Protein AF-A0A8S0Z3P4-F1 (afdb_monomer_lite)

Radius of gyration: 40.68 Å; chains: 1; bounding box: 82×37×98 Å

Sequence (106 aa):
MGKHFGELAVIRGIVYYKLSPHEQKPYAGAITLGIPNLVPRTMATIWTYLPVFILGYATYVGVEEAYHLSKRKDPRDYMNEVDPNPDPCKEKREQREKEKREKEKK

pLDDT: mean 89.16, std 8.79, range [52.88, 98.44]

Organism: Arctia plantaginis (NCBI:txid874455)

Secondary structure (DSSP, 8-state):
-PPPTTSS----S-------GGGS-TTTTIIIIIHHHHHHHHHHHHHHHHHHHHHHHHHHHHHHHHHHHHTSPPGGGGTTPPPSS--HHHHHHHHHHHHHHHHS--

Structure (mmCIF, N/CA/C/O backbone):
data_AF-A0A8S0Z3P4-F1
#
_entry.id   AF-A0A8S0Z3P4-F1
#
loop_
_atom_site.group_PDB
_atom_site.id
_atom_site.type_symbol
_atom_site.label_atom_id
_atom_site.label_alt_id
_atom_site.label_comp_id
_atom_site.label_asym_id
_atom_site.label_entity_id
_atom_site.label_seq_id
_atom_site.pdbx_PDB_ins_code
_atom_site.Cartn_x
_atom_site.Cartn_y
_atom_site.Cartn_z
_atom_site.occupancy
_atom_site.B_iso_or_equiv
_atom_site.auth_seq_id
_atom_site.auth_comp_id
_atom_site.auth_asym_id
_atom_site.auth_atom_id
_atom_site.pdbx_PDB_model_num
ATOM 1 N N . MET A 1 1 ? -29.254 -26.955 4.969 1.00 52.88 1 MET A N 1
ATOM 2 C CA . MET A 1 1 ? -29.485 -27.213 6.406 1.00 52.88 1 MET A CA 1
ATOM 3 C C . MET A 1 1 ? -28.981 -26.005 7.183 1.00 52.88 1 MET A C 1
ATOM 5 O O . MET A 1 1 ? -27.792 -25.918 7.459 1.00 52.88 1 MET A O 1
ATOM 9 N N . GLY A 1 2 ? -29.839 -25.001 7.374 1.00 71.69 2 GLY A N 1
ATOM 10 C CA . GLY A 1 2 ? -29.462 -23.705 7.945 1.00 71.69 2 GLY A CA 1
ATOM 11 C C . GLY A 1 2 ? -29.891 -23.622 9.402 1.00 71.69 2 GLY A C 1
ATOM 12 O O . GLY A 1 2 ? -31.061 -23.832 9.694 1.00 71.69 2 GLY A O 1
ATOM 13 N N . LYS A 1 3 ? -28.952 -23.337 10.305 1.00 82.56 3 LYS A N 1
ATOM 14 C CA . LYS A 1 3 ? -29.282 -23.047 11.705 1.00 82.56 3 LYS A CA 1
ATOM 15 C C . LYS A 1 3 ? -29.977 -21.686 11.780 1.00 82.56 3 LYS A C 1
ATOM 17 O O . LYS A 1 3 ? -29.469 -20.716 11.215 1.00 82.56 3 LYS A O 1
ATOM 22 N N . HIS A 1 4 ? -31.109 -21.616 12.476 1.00 87.38 4 HIS A N 1
ATOM 23 C CA . HIS A 1 4 ? -31.847 -20.373 12.707 1.00 87.38 4 HIS A CA 1
ATOM 24 C C . HIS A 1 4 ? -31.405 -19.693 14.004 1.00 87.38 4 HIS A C 1
ATOM 26 O O . HIS A 1 4 ? -30.810 -20.321 14.881 1.00 87.38 4 HIS A O 1
ATOM 32 N N . PHE A 1 5 ? -31.702 -18.397 14.134 1.00 87.00 5 PHE A N 1
ATOM 33 C CA . PHE A 1 5 ? -31.523 -17.673 15.391 1.00 87.00 5 PHE A CA 1
ATOM 34 C C . PHE A 1 5 ? -32.251 -18.408 16.526 1.00 87.00 5 PHE A C 1
ATOM 36 O O . PHE A 1 5 ? -33.441 -18.678 16.423 1.00 87.00 5 PHE A O 1
ATOM 43 N N . GLY A 1 6 ? -31.510 -18.764 17.580 1.00 85.31 6 GLY A N 1
ATOM 44 C CA . GLY A 1 6 ? -31.978 -19.630 18.671 1.00 85.31 6 GLY A CA 1
ATOM 45 C C . GLY A 1 6 ? -31.302 -21.007 18.713 1.00 85.31 6 GLY A C 1
ATOM 46 O O . GLY A 1 6 ? -31.125 -21.550 19.797 1.00 85.31 6 GLY A O 1
ATOM 47 N N . GLU A 1 7 ? -30.819 -21.526 17.577 1.00 89.75 7 GLU A N 1
ATOM 48 C CA . GLU A 1 7 ? -30.202 -22.865 17.470 1.00 89.75 7 GLU A CA 1
ATOM 49 C C . GLU A 1 7 ? -28.683 -22.831 17.194 1.00 89.75 7 GLU A C 1
ATOM 51 O O . GLU A 1 7 ? -28.052 -23.866 16.959 1.00 89.75 7 GLU A O 1
ATOM 56 N N . LEU A 1 8 ? -28.059 -21.644 17.187 1.00 89.94 8 LEU A N 1
ATOM 57 C CA . LEU A 1 8 ? -26.647 -21.500 16.804 1.00 89.94 8 LEU A CA 1
ATOM 58 C C . LEU A 1 8 ? -25.696 -22.083 17.854 1.00 89.94 8 LEU A C 1
ATOM 60 O O . LEU A 1 8 ? -24.821 -22.882 17.514 1.00 89.94 8 LEU A O 1
ATOM 64 N N . ALA A 1 9 ? -25.844 -21.647 19.106 1.00 89.94 9 ALA A N 1
ATOM 65 C CA . ALA A 1 9 ? -24.939 -21.980 20.197 1.00 89.94 9 ALA A CA 1
ATOM 66 C C . ALA A 1 9 ? -25.603 -21.764 21.563 1.00 89.94 9 ALA A C 1
ATOM 68 O O . ALA A 1 9 ? -26.434 -20.871 21.729 1.00 89.94 9 ALA A O 1
ATOM 69 N N . VAL A 1 10 ? -25.174 -22.543 22.557 1.00 90.75 10 VAL A N 1
ATOM 70 C CA . VAL A 1 10 ? -25.541 -22.338 23.962 1.00 90.75 10 VAL A CA 1
ATOM 71 C C . VAL A 1 10 ? -24.452 -21.495 24.623 1.00 90.75 10 VAL A C 1
ATOM 73 O O . VAL A 1 10 ? -23.373 -21.995 24.927 1.00 90.75 10 VAL A O 1
ATOM 76 N N . ILE A 1 11 ? -24.732 -20.209 24.833 1.00 91.62 11 ILE A N 1
ATOM 77 C CA . ILE A 1 11 ? -23.825 -19.246 25.473 1.00 91.62 11 ILE A CA 1
ATOM 78 C C . ILE A 1 11 ? -24.431 -18.858 26.825 1.00 91.62 11 ILE A C 1
ATOM 80 O O . ILE A 1 11 ? -25.617 -18.544 26.903 1.00 91.62 11 ILE A O 1
ATOM 84 N N . ARG A 1 12 ? -23.639 -18.897 27.901 1.00 93.50 12 ARG A N 1
ATOM 85 C CA . ARG A 1 12 ? -24.082 -18.567 29.267 1.00 93.50 12 ARG A CA 1
ATOM 86 C C . ARG A 1 12 ? -23.138 -17.535 29.882 1.00 93.50 12 ARG A C 1
ATOM 88 O O . ARG A 1 12 ? -21.932 -17.631 29.689 1.00 93.50 12 ARG A O 1
ATOM 95 N N . GLY A 1 13 ? -23.684 -16.576 30.630 1.00 94.88 13 GLY A N 1
ATOM 96 C CA . GLY A 1 13 ? -22.896 -15.666 31.471 1.00 94.88 13 GLY A CA 1
ATOM 97 C C . GLY A 1 13 ? -22.164 -14.522 30.758 1.00 94.88 13 GLY A C 1
ATOM 98 O O . GLY A 1 13 ? -21.222 -13.986 31.330 1.00 94.88 13 GLY A O 1
ATOM 99 N N . ILE A 1 14 ? -22.566 -14.128 29.543 1.00 95.38 14 ILE A N 1
ATOM 100 C CA . ILE A 1 14 ? -21.985 -12.966 28.846 1.00 95.38 14 ILE A CA 1
ATOM 101 C C . ILE A 1 14 ? -22.994 -11.818 28.820 1.00 95.38 14 ILE A C 1
ATOM 103 O O . ILE A 1 14 ? -24.131 -11.999 28.389 1.00 95.38 14 ILE A O 1
ATOM 107 N N . VAL A 1 15 ? -22.560 -10.632 29.250 1.00 96.00 15 VAL A N 1
ATOM 108 C CA . VAL A 1 15 ? -23.350 -9.396 29.208 1.00 96.00 15 VAL A CA 1
ATOM 109 C C . VAL A 1 15 ? -22.700 -8.434 28.218 1.00 96.00 15 VAL A C 1
ATOM 111 O O . VAL A 1 15 ? -21.510 -8.144 28.321 1.00 96.00 15 VAL A O 1
ATOM 114 N N . TYR A 1 16 ? -23.478 -7.937 27.257 1.00 96.38 16 TYR A N 1
ATOM 115 C CA . TYR A 1 16 ? -23.021 -6.981 26.250 1.00 96.38 16 TYR A CA 1
ATOM 116 C C . TYR A 1 16 ? -23.681 -5.623 26.473 1.00 96.38 16 TYR A C 1
ATOM 118 O O . TYR A 1 16 ? -24.899 -5.543 26.622 1.00 96.38 16 TYR A O 1
ATOM 126 N N . TYR A 1 17 ? -22.890 -4.556 26.407 1.00 96.94 17 TYR A N 1
ATOM 127 C CA . TYR A 1 17 ? -23.375 -3.180 26.488 1.00 96.94 17 TYR A CA 1
ATOM 128 C C . TYR A 1 17 ? -23.292 -2.517 25.116 1.00 96.94 17 TYR A C 1
ATOM 130 O O . TYR A 1 17 ? -22.323 -2.717 24.381 1.00 96.94 17 TYR A O 1
ATOM 138 N N . LYS A 1 18 ? -24.312 -1.734 24.759 1.00 94.94 18 LYS A N 1
ATOM 139 C CA . LYS A 1 18 ? -24.377 -1.002 23.489 1.00 94.94 18 LYS A CA 1
ATOM 140 C C . LYS A 1 18 ? -25.016 0.365 23.716 1.00 94.94 18 LYS A C 1
ATOM 142 O O . LYS A 1 18 ? -25.976 0.469 24.472 1.00 94.94 18 LYS A O 1
ATOM 147 N N . LEU A 1 19 ? -24.505 1.389 23.035 1.00 95.88 19 LEU A N 1
ATOM 148 C CA . LEU A 1 19 ? -25.152 2.699 22.941 1.00 95.88 19 LEU A CA 1
ATOM 149 C C . LEU A 1 19 ? -26.069 2.762 21.715 1.00 95.88 19 LEU A C 1
ATOM 151 O O . LEU A 1 19 ? -25.794 2.118 20.701 1.00 95.88 19 LEU A O 1
ATOM 155 N N . SER A 1 20 ? -27.125 3.576 21.785 1.00 96.19 20 SER A N 1
ATOM 156 C CA . SER A 1 20 ? -27.962 3.897 20.621 1.00 96.19 20 SER A CA 1
ATOM 157 C C . SER A 1 20 ? -27.113 4.550 19.518 1.00 96.19 20 SER A C 1
ATOM 159 O O . SER A 1 20 ? -26.252 5.371 19.840 1.00 96.19 20 SER A O 1
ATOM 161 N N . PRO A 1 21 ? -27.337 4.242 18.226 1.00 95.31 21 PRO A N 1
ATOM 162 C CA . PRO A 1 21 ? -26.582 4.847 17.126 1.00 95.31 21 PRO A CA 1
ATOM 163 C C . PRO A 1 21 ? -26.637 6.380 17.093 1.00 95.31 21 PRO A C 1
ATOM 165 O O . PRO A 1 21 ? -25.668 7.010 16.691 1.00 95.31 21 PRO A O 1
ATOM 168 N N . HIS A 1 22 ? -27.738 6.974 17.558 1.00 95.62 22 HIS A N 1
ATOM 169 C CA . HIS A 1 22 ? -27.935 8.428 17.596 1.00 95.62 22 HIS A CA 1
ATOM 170 C C . HIS A 1 22 ? -27.026 9.136 18.614 1.00 95.62 22 HIS A C 1
ATOM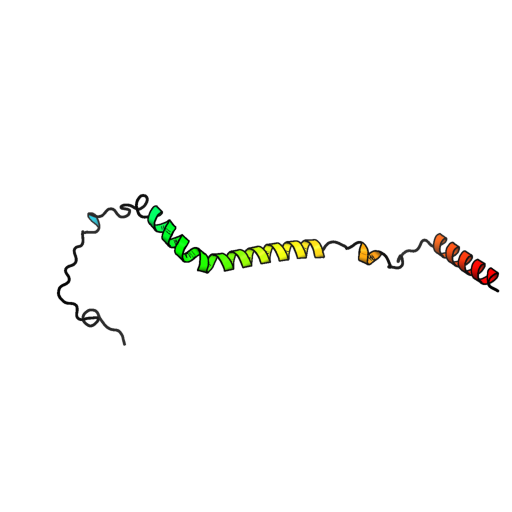 172 O O . HIS A 1 22 ? -26.752 10.321 18.471 1.00 95.62 22 HIS A O 1
ATOM 178 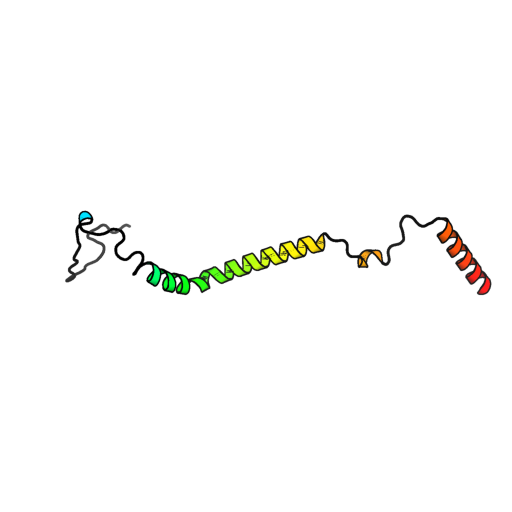N N . GLU A 1 23 ? -26.525 8.395 19.605 1.00 94.00 23 GLU A N 1
ATOM 179 C CA . GLU A 1 23 ? -25.616 8.893 20.645 1.00 94.00 23 GLU A CA 1
ATOM 180 C C . GLU A 1 23 ? -24.138 8.693 20.267 1.00 94.00 23 GLU A C 1
ATOM 182 O O . GLU A 1 23 ? -23.229 9.196 20.929 1.00 94.00 23 GLU A O 1
ATOM 187 N N . GLN A 1 24 ? -23.867 7.921 19.210 1.00 95.94 24 GLN A N 1
ATOM 188 C CA . GLN A 1 24 ? -22.513 7.598 18.779 1.00 95.94 24 GLN A CA 1
ATOM 189 C C . GLN A 1 24 ? -22.040 8.557 17.688 1.00 95.94 24 GLN A C 1
ATOM 191 O O . GLN A 1 24 ? -22.782 8.953 16.793 1.00 95.94 24 GLN A O 1
ATOM 196 N N . LYS A 1 25 ? -20.746 8.883 17.717 1.00 93.38 25 LYS A N 1
ATOM 197 C CA . LYS A 1 25 ? -20.097 9.596 16.613 1.00 93.38 25 LYS A CA 1
ATOM 198 C C . LYS A 1 25 ? -19.700 8.570 15.542 1.00 93.38 25 LYS A C 1
ATOM 200 O O . LYS A 1 25 ? -18.882 7.703 15.851 1.00 93.38 25 LYS A O 1
ATOM 205 N N . PRO A 1 26 ? -20.186 8.675 14.292 1.00 91.12 26 PRO A N 1
ATOM 206 C CA . PRO A 1 26 ? -19.951 7.654 13.265 1.00 91.12 26 PRO A CA 1
ATOM 207 C C . PRO A 1 26 ? -18.471 7.498 12.874 1.00 91.12 26 PRO A C 1
ATOM 209 O O . PRO A 1 26 ? -18.048 6.414 12.491 1.00 91.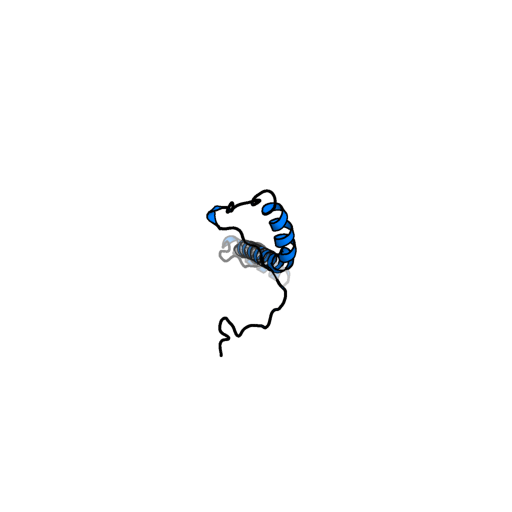12 26 PRO A O 1
ATOM 212 N N . TYR A 1 27 ? -17.668 8.557 13.024 1.00 89.88 27 TYR A N 1
ATOM 213 C CA . TYR A 1 27 ? -16.234 8.574 12.695 1.00 89.88 27 TYR A CA 1
ATOM 214 C C . TYR A 1 27 ? -15.343 8.835 13.917 1.00 89.88 27 TYR A C 1
ATOM 216 O O . TYR A 1 27 ? -14.284 9.461 13.809 1.00 89.88 27 TYR A O 1
ATOM 224 N N . ALA A 1 28 ? -15.773 8.396 15.103 1.00 91.62 28 ALA A N 1
ATOM 225 C CA . ALA A 1 28 ? -14.970 8.525 16.314 1.00 91.62 28 ALA A CA 1
ATOM 226 C C . ALA A 1 28 ? -13.569 7.918 16.109 1.00 91.62 28 ALA A C 1
ATOM 228 O O . ALA A 1 28 ? -13.431 6.740 15.796 1.00 91.62 28 ALA A O 1
ATOM 229 N N . GLY A 1 29 ? -12.523 8.732 16.272 1.00 90.38 29 GLY A N 1
ATOM 230 C CA . GLY A 1 29 ? -11.139 8.268 16.174 1.00 90.38 29 GLY A CA 1
ATOM 231 C C . GLY A 1 29 ? -10.682 7.849 14.772 1.00 90.38 29 GLY A C 1
ATOM 232 O O . GLY A 1 29 ? -9.658 7.184 14.657 1.00 90.38 29 GLY A O 1
ATOM 233 N N . ALA A 1 30 ? -11.382 8.231 13.697 1.00 90.06 30 ALA A N 1
ATOM 234 C CA . ALA A 1 30 ? -11.003 7.834 12.335 1.00 90.06 30 ALA A CA 1
ATOM 235 C C . ALA A 1 30 ? -9.561 8.240 11.966 1.00 90.06 30 ALA A C 1
ATOM 237 O O . ALA A 1 30 ? -8.822 7.455 11.378 1.00 90.06 30 ALA A O 1
ATOM 238 N N . ILE A 1 31 ? -9.133 9.439 12.365 1.00 89.19 31 ILE A N 1
ATOM 239 C CA . ILE A 1 31 ? -7.772 9.927 12.104 1.00 89.19 31 ILE A CA 1
ATOM 240 C C . ILE A 1 31 ? -6.799 9.420 13.174 1.00 89.19 31 ILE A C 1
ATOM 242 O O . ILE A 1 31 ? -5.751 8.880 12.842 1.00 89.19 31 ILE A O 1
ATOM 246 N N . THR A 1 32 ? -7.148 9.560 14.456 1.00 90.88 32 THR A N 1
ATOM 247 C CA . THR A 1 32 ? -6.237 9.277 15.579 1.00 90.88 32 THR A CA 1
ATOM 248 C C . THR A 1 32 ? -6.016 7.791 15.840 1.00 90.88 32 THR A C 1
ATOM 250 O O . THR A 1 32 ? -4.945 7.414 16.295 1.00 90.88 32 THR A O 1
ATOM 253 N N . LEU A 1 33 ? -7.008 6.945 15.569 1.00 92.00 33 LEU A N 1
ATOM 254 C CA . LEU A 1 33 ? -6.939 5.494 15.762 1.00 92.00 33 LEU A CA 1
ATOM 255 C C . LEU A 1 33 ? -7.016 4.748 14.429 1.00 92.00 33 LEU A C 1
ATOM 257 O O . LEU A 1 33 ? -6.341 3.737 14.255 1.00 92.00 33 LEU A O 1
ATOM 261 N N . GLY A 1 34 ? -7.807 5.241 13.474 1.00 91.56 34 GLY A N 1
ATOM 262 C CA . GLY A 1 34 ? -7.983 4.579 12.182 1.00 91.56 34 GLY A CA 1
ATOM 263 C C . GLY A 1 34 ? -6.706 4.567 11.344 1.00 91.56 34 GLY A C 1
ATOM 264 O O . GLY A 1 34 ? -6.269 3.489 10.943 1.00 91.56 34 GLY A O 1
ATOM 265 N N . ILE A 1 35 ? -6.064 5.723 11.128 1.00 92.31 35 ILE A N 1
ATOM 266 C CA . ILE A 1 35 ? -4.835 5.804 10.316 1.00 92.31 35 ILE A CA 1
ATOM 267 C C . ILE A 1 35 ? -3.681 5.014 10.957 1.00 92.31 35 ILE A C 1
ATOM 269 O O . ILE A 1 35 ? -3.093 4.183 10.259 1.00 92.31 35 ILE A O 1
ATOM 273 N N . PRO A 1 36 ? -3.380 5.158 12.266 1.00 94.25 36 PRO A N 1
ATOM 274 C CA . PRO A 1 36 ? -2.322 4.366 12.890 1.00 94.25 36 PRO A CA 1
ATOM 275 C C . PRO A 1 36 ? -2.584 2.862 12.879 1.00 94.25 36 PRO A C 1
ATOM 277 O O . PRO A 1 36 ? -1.630 2.097 12.885 1.00 94.25 36 PRO A O 1
ATOM 280 N N . ASN A 1 37 ? -3.844 2.419 12.830 1.00 93.56 37 ASN A N 1
ATOM 281 C CA . ASN A 1 37 ? -4.182 0.999 12.722 1.00 93.56 37 ASN A CA 1
ATOM 282 C C . ASN A 1 37 ? -4.182 0.489 11.268 1.00 93.56 37 ASN A C 1
ATOM 284 O O . ASN A 1 37 ? -4.002 -0.703 11.026 1.00 93.56 37 ASN A O 1
ATOM 288 N N . LEU A 1 38 ? -4.362 1.369 10.280 1.00 94.81 38 LEU A N 1
ATOM 289 C CA . LEU A 1 38 ? -4.286 1.006 8.864 1.00 94.81 38 LEU A CA 1
ATOM 290 C C . LEU A 1 38 ? -2.864 0.584 8.474 1.00 94.81 38 LEU A C 1
ATOM 292 O O . LEU A 1 38 ? -2.697 -0.417 7.787 1.00 94.81 38 LEU A O 1
ATOM 296 N N . VAL A 1 39 ? -1.849 1.309 8.947 1.00 93.62 39 VAL A N 1
ATOM 297 C CA . VAL A 1 39 ? -0.435 1.060 8.621 1.00 93.62 39 VAL A CA 1
ATOM 298 C C . VAL A 1 39 ? 0.037 -0.357 8.994 1.00 93.62 39 VAL A C 1
ATOM 300 O O . VAL A 1 39 ? 0.506 -1.065 8.108 1.00 93.62 39 VAL A O 1
ATOM 303 N N . PRO A 1 40 ? -0.089 -0.848 10.242 1.00 95.25 40 PRO A N 1
ATOM 304 C CA . PRO A 1 40 ? 0.346 -2.203 10.576 1.00 95.25 40 PRO A CA 1
ATOM 305 C C . PRO A 1 40 ? -0.472 -3.267 9.835 1.00 95.25 40 PRO A C 1
ATOM 307 O O . PRO A 1 40 ? 0.067 -4.314 9.482 1.00 95.25 40 PRO A O 1
ATOM 310 N N . ARG A 1 41 ? -1.754 -2.998 9.541 1.00 93.75 41 ARG A N 1
ATOM 311 C CA . ARG A 1 41 ? -2.609 -3.914 8.772 1.00 93.75 41 ARG A CA 1
ATOM 312 C C . ARG A 1 41 ? -2.151 -4.052 7.328 1.00 93.75 41 ARG A C 1
ATOM 314 O O . ARG A 1 41 ? -2.067 -5.174 6.838 1.00 93.75 41 ARG A O 1
ATOM 321 N N . THR A 1 42 ? -1.837 -2.946 6.657 1.00 94.88 42 THR A N 1
ATOM 322 C CA . THR A 1 42 ? -1.319 -3.003 5.287 1.00 94.88 42 THR A CA 1
ATOM 323 C C . THR A 1 42 ? 0.048 -3.670 5.279 1.00 94.88 42 THR A C 1
ATOM 325 O O . THR A 1 42 ? 0.226 -4.645 4.553 1.00 94.88 42 THR A O 1
ATOM 328 N N . MET A 1 43 ? 0.958 -3.262 6.168 1.00 93.44 43 MET A N 1
ATOM 329 C CA . MET A 1 43 ? 2.306 -3.834 6.281 1.00 93.44 43 MET A CA 1
ATOM 330 C C . MET A 1 43 ? 2.303 -5.351 6.511 1.00 93.44 43 MET A C 1
ATOM 332 O O . MET A 1 43 ? 3.096 -6.057 5.893 1.00 93.44 43 MET A O 1
ATOM 336 N N . ALA A 1 44 ? 1.371 -5.873 7.315 1.00 94.75 44 ALA A N 1
ATOM 337 C CA . ALA A 1 44 ? 1.221 -7.313 7.528 1.00 94.75 44 ALA A CA 1
ATOM 338 C C . ALA A 1 44 ? 0.839 -8.090 6.252 1.00 94.75 44 ALA A C 1
ATOM 340 O O . ALA A 1 44 ? 1.145 -9.273 6.137 1.00 94.75 44 ALA A O 1
ATOM 341 N N . THR A 1 45 ? 0.182 -7.436 5.291 1.00 95.06 45 THR A N 1
ATOM 342 C CA . THR A 1 45 ? -0.308 -8.060 4.047 1.00 95.06 45 THR A CA 1
ATOM 343 C C . THR A 1 45 ? 0.545 -7.762 2.815 1.00 95.06 45 THR A C 1
ATOM 345 O O . THR A 1 45 ? 0.404 -8.452 1.807 1.00 95.06 45 THR A O 1
ATOM 348 N N . ILE A 1 46 ? 1.451 -6.776 2.881 1.00 96.19 46 ILE A N 1
ATOM 349 C CA . ILE A 1 46 ? 2.267 -6.321 1.741 1.00 96.19 46 ILE A CA 1
ATOM 350 C C . ILE A 1 46 ? 2.992 -7.481 1.057 1.00 96.19 46 ILE A C 1
ATOM 352 O O . ILE A 1 46 ? 2.962 -7.588 -0.166 1.00 96.19 46 ILE A O 1
ATOM 356 N N . TRP A 1 47 ? 3.582 -8.393 1.826 1.00 94.81 47 TRP A N 1
ATOM 357 C CA . TRP A 1 47 ? 4.337 -9.524 1.282 1.00 94.81 47 TRP A CA 1
ATOM 358 C C . TRP A 1 47 ? 3.499 -10.522 0.483 1.00 94.81 47 TRP A C 1
ATOM 360 O O . TRP A 1 47 ? 4.051 -11.272 -0.315 1.00 94.81 47 TRP A O 1
ATOM 370 N N . THR A 1 48 ? 2.181 -10.534 0.664 1.00 95.19 48 THR A N 1
ATOM 371 C CA . THR A 1 48 ? 1.297 -11.451 -0.055 1.00 95.19 48 THR A CA 1
ATOM 372 C C . THR A 1 48 ? 1.039 -10.985 -1.485 1.00 95.19 48 THR A C 1
ATOM 374 O O . THR A 1 48 ? 1.027 -11.804 -2.397 1.00 95.19 48 THR A O 1
ATOM 377 N N . TYR A 1 49 ? 0.837 -9.683 -1.703 1.00 94.56 49 TYR A N 1
ATOM 378 C CA . TYR A 1 49 ? 0.442 -9.159 -3.016 1.00 94.56 49 TYR A CA 1
ATOM 379 C C . TYR A 1 49 ? 1.563 -8.409 -3.739 1.00 94.56 49 TYR A C 1
ATOM 381 O O . TYR A 1 49 ? 1.647 -8.469 -4.965 1.00 94.56 49 TYR A O 1
ATOM 389 N N . LEU A 1 50 ? 2.445 -7.722 -3.008 1.00 97.44 50 LEU A N 1
ATOM 390 C CA . LEU A 1 50 ? 3.474 -6.868 -3.599 1.00 97.44 50 LEU A CA 1
ATOM 391 C C . LEU A 1 50 ? 4.419 -7.619 -4.559 1.00 97.44 50 LEU A C 1
ATOM 393 O O . LEU A 1 50 ? 4.688 -7.071 -5.628 1.00 97.44 50 LEU A O 1
ATOM 397 N N . PRO A 1 51 ? 4.876 -8.860 -4.277 1.00 96.56 51 PRO A N 1
ATOM 398 C CA . PRO A 1 51 ? 5.759 -9.579 -5.197 1.00 96.56 51 PRO A CA 1
ATOM 399 C C . PRO A 1 51 ? 5.136 -9.815 -6.576 1.00 96.56 51 PRO A C 1
ATOM 401 O O . PRO A 1 51 ? 5.822 -9.698 -7.587 1.00 96.56 51 PRO A O 1
ATOM 404 N N . VAL A 1 52 ? 3.829 -10.093 -6.630 1.00 96.81 52 VAL A N 1
ATOM 405 C CA . VAL A 1 52 ? 3.108 -10.328 -7.891 1.00 96.81 52 VAL A CA 1
ATOM 406 C C . VAL A 1 52 ? 3.040 -9.044 -8.717 1.00 96.81 52 VAL A C 1
ATOM 408 O O . VAL A 1 52 ? 3.282 -9.073 -9.922 1.00 96.81 52 VAL A O 1
ATOM 411 N N . PHE A 1 53 ? 2.781 -7.903 -8.073 1.00 97.62 53 PHE A N 1
ATOM 412 C CA . PHE A 1 53 ? 2.775 -6.607 -8.753 1.00 97.62 53 PHE A CA 1
ATOM 413 C C . PHE A 1 53 ? 4.160 -6.208 -9.265 1.00 97.62 53 PHE A C 1
ATOM 415 O O . PHE A 1 53 ? 4.277 -5.770 -10.408 1.00 97.62 53 PHE A O 1
ATOM 422 N N . ILE A 1 54 ? 5.207 -6.392 -8.453 1.00 98.12 54 ILE A N 1
ATOM 423 C CA . ILE A 1 54 ? 6.588 -6.104 -8.862 1.00 98.12 54 ILE A CA 1
ATOM 424 C C . ILE A 1 54 ? 6.974 -6.971 -10.063 1.00 98.12 54 ILE A C 1
ATOM 426 O O . ILE A 1 54 ? 7.514 -6.456 -11.039 1.00 98.12 54 ILE A O 1
ATOM 430 N N . LEU A 1 55 ? 6.659 -8.268 -10.021 1.00 98.38 55 LEU A N 1
ATOM 431 C CA . LEU A 1 55 ? 6.961 -9.196 -11.108 1.00 98.38 55 LEU A CA 1
ATOM 432 C C . LEU A 1 55 ? 6.241 -8.810 -12.406 1.00 98.38 55 LEU A C 1
ATOM 434 O O . LEU A 1 55 ? 6.854 -8.797 -13.475 1.00 98.38 55 LEU A O 1
ATOM 438 N N . GLY A 1 56 ? 4.952 -8.476 -12.312 1.00 98.25 56 GLY A N 1
ATOM 439 C CA . GLY A 1 56 ? 4.164 -8.031 -13.458 1.00 98.25 56 GLY A CA 1
ATOM 440 C C . GLY A 1 56 ? 4.724 -6.750 -14.073 1.00 98.25 56 GLY A C 1
ATOM 441 O O . GLY A 1 56 ? 4.911 -6.683 -15.286 1.00 98.25 56 GLY A O 1
ATOM 442 N N . TYR A 1 57 ? 5.071 -5.768 -13.239 1.00 98.38 57 TYR A N 1
ATOM 443 C CA . TYR A 1 57 ? 5.656 -4.510 -13.701 1.00 98.38 57 TYR A CA 1
ATOM 444 C C . TYR A 1 57 ? 7.032 -4.708 -14.350 1.00 98.38 57 TYR A C 1
ATOM 446 O O . TYR A 1 57 ? 7.274 -4.203 -15.444 1.00 98.38 57 TYR A O 1
ATOM 454 N N . ALA A 1 58 ? 7.916 -5.491 -13.725 1.00 98.31 58 ALA A N 1
ATOM 455 C CA . ALA A 1 58 ? 9.240 -5.783 -14.271 1.00 98.31 58 ALA A CA 1
ATOM 456 C C . ALA A 1 58 ? 9.156 -6.501 -15.627 1.00 98.31 58 ALA A C 1
ATOM 458 O O . ALA A 1 58 ? 9.909 -6.188 -16.548 1.00 98.31 58 ALA A O 1
ATOM 459 N N . THR A 1 59 ? 8.207 -7.431 -15.765 1.00 98.44 59 THR A N 1
ATOM 460 C CA . THR A 1 59 ? 7.972 -8.155 -17.020 1.00 98.44 59 THR A CA 1
ATOM 461 C C . THR A 1 59 ? 7.452 -7.218 -18.105 1.00 98.44 59 THR A C 1
ATOM 463 O O . THR A 1 59 ? 7.937 -7.26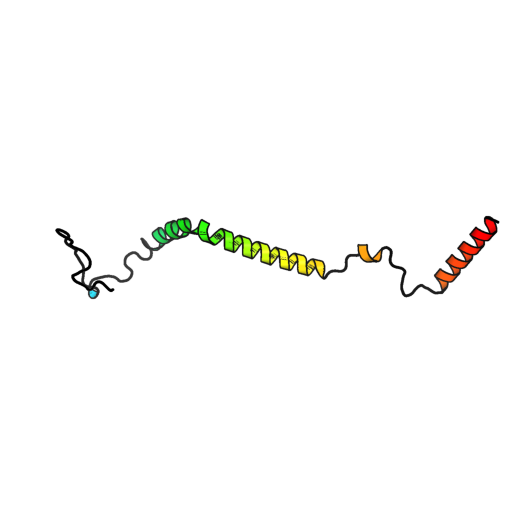6 -19.230 1.00 98.44 59 THR A O 1
ATOM 466 N N . TYR A 1 60 ? 6.500 -6.343 -17.775 1.00 98.25 60 TYR A N 1
ATOM 467 C CA . TYR A 1 60 ? 5.959 -5.361 -18.713 1.00 98.25 60 TYR A CA 1
ATOM 468 C C . TYR A 1 60 ? 7.055 -4.452 -19.286 1.00 98.25 60 TYR A C 1
ATOM 470 O O . TYR A 1 60 ? 7.216 -4.385 -20.504 1.00 98.25 60 TYR A O 1
ATOM 478 N N . VAL A 1 61 ? 7.860 -3.836 -18.413 1.00 98.19 61 VAL A N 1
ATOM 479 C CA . VAL A 1 61 ? 8.954 -2.946 -18.830 1.00 98.19 61 VAL A CA 1
ATOM 480 C C . VAL A 1 61 ? 9.986 -3.703 -19.668 1.00 98.19 61 VAL A C 1
ATOM 482 O O . VAL A 1 61 ? 10.342 -3.256 -20.755 1.00 98.19 61 VAL A O 1
ATOM 485 N N . GLY A 1 62 ? 10.412 -4.888 -19.216 1.00 98.06 62 GLY A N 1
ATOM 486 C CA . GLY A 1 62 ? 11.398 -5.688 -19.945 1.00 98.06 62 GLY A CA 1
ATOM 487 C C . GLY A 1 62 ? 10.928 -6.103 -21.344 1.00 98.06 62 GLY A C 1
ATOM 488 O O . GLY A 1 62 ? 11.712 -6.077 -22.293 1.00 98.06 62 GLY A O 1
ATOM 489 N N . VAL A 1 63 ? 9.647 -6.450 -21.498 1.00 98.25 63 VAL A N 1
ATOM 490 C CA . VAL A 1 63 ? 9.072 -6.826 -22.798 1.00 98.25 63 VAL A CA 1
ATOM 491 C C . VAL A 1 63 ? 8.949 -5.619 -23.725 1.00 98.25 63 VAL A C 1
ATOM 493 O O . VAL A 1 63 ? 9.289 -5.738 -24.902 1.00 98.25 63 VAL A O 1
ATOM 496 N N . GLU A 1 64 ? 8.501 -4.463 -23.232 1.00 98.12 64 GLU A N 1
ATOM 497 C CA . GLU A 1 64 ? 8.420 -3.256 -24.061 1.00 98.12 64 GLU A CA 1
ATOM 498 C C . GLU A 1 64 ? 9.800 -2.801 -24.543 1.00 98.12 64 GLU A C 1
ATOM 500 O O . GLU A 1 64 ? 9.979 -2.536 -25.734 1.00 98.12 64 GLU A O 1
ATOM 505 N N . GLU A 1 65 ? 10.799 -2.773 -23.660 1.00 97.69 65 GLU A N 1
ATOM 506 C CA . GLU A 1 65 ? 12.171 -2.412 -24.025 1.00 97.69 65 GLU A CA 1
ATOM 507 C C . GLU A 1 65 ? 12.746 -3.377 -25.069 1.00 97.69 65 GLU A C 1
ATOM 509 O O . GLU A 1 65 ? 13.257 -2.940 -26.106 1.00 97.69 65 GLU A O 1
ATOM 514 N N . ALA A 1 66 ? 12.599 -4.688 -24.853 1.00 97.06 66 ALA A N 1
ATOM 515 C CA . ALA A 1 66 ? 13.038 -5.702 -25.806 1.00 97.06 66 ALA A CA 1
ATOM 516 C C . ALA A 1 66 ? 12.319 -5.567 -27.157 1.00 97.06 66 ALA A C 1
ATOM 518 O O . ALA A 1 66 ? 12.951 -5.650 -28.212 1.00 97.06 66 ALA A O 1
ATOM 519 N N . TYR A 1 67 ? 11.014 -5.289 -27.145 1.00 97.19 67 TYR A N 1
ATOM 520 C CA . TYR A 1 67 ? 10.232 -5.060 -28.355 1.00 97.19 67 TYR A CA 1
ATOM 521 C C . TYR A 1 67 ? 10.725 -3.831 -29.126 1.00 97.19 67 TYR A C 1
ATOM 523 O O . TYR A 1 67 ? 10.943 -3.902 -30.339 1.00 97.19 67 TYR A O 1
ATOM 531 N N . HIS A 1 68 ? 10.977 -2.718 -28.437 1.00 96.75 68 HIS A N 1
ATOM 532 C CA . HIS A 1 68 ? 11.514 -1.508 -29.053 1.00 96.75 68 HIS A CA 1
ATOM 533 C C . HIS A 1 68 ? 12.916 -1.707 -29.634 1.00 96.75 68 HIS A C 1
ATOM 535 O O . HIS A 1 68 ? 13.208 -1.154 -30.697 1.00 96.75 68 HIS A O 1
ATOM 541 N N . LEU A 1 69 ? 13.768 -2.497 -28.976 1.00 94.81 69 LEU A N 1
ATOM 542 C CA . LEU A 1 69 ? 15.094 -2.849 -29.483 1.00 94.81 69 LEU A CA 1
ATOM 543 C C . LEU A 1 69 ? 15.006 -3.774 -30.700 1.00 94.81 69 LEU A C 1
ATOM 545 O O . LEU A 1 69 ? 15.674 -3.512 -31.694 1.00 94.81 69 LEU A O 1
ATOM 549 N N . SER A 1 70 ? 14.130 -4.782 -30.667 1.00 93.12 70 SER A N 1
ATOM 550 C CA . SER A 1 70 ? 13.964 -5.755 -31.758 1.00 93.12 70 SER A CA 1
ATOM 551 C C . SER A 1 70 ? 13.484 -5.137 -33.076 1.00 93.12 70 SER A C 1
ATOM 553 O O . SER A 1 70 ? 13.760 -5.661 -34.149 1.00 93.12 70 SER A O 1
ATOM 555 N N . LYS A 1 71 ? 12.781 -3.999 -33.016 1.00 94.19 71 LYS A N 1
ATOM 556 C CA . LYS A 1 71 ? 12.354 -3.254 -34.210 1.00 94.19 71 LYS A CA 1
ATOM 557 C C . LYS A 1 71 ? 13.479 -2.471 -34.880 1.00 94.19 71 LYS A C 1
ATOM 559 O O . LYS A 1 71 ? 13.299 -1.996 -36.002 1.00 94.19 71 LYS A O 1
ATOM 564 N N . ARG A 1 72 ? 14.600 -2.255 -34.188 1.00 92.12 72 ARG A N 1
ATOM 565 C CA . ARG A 1 72 ? 15.750 -1.549 -34.754 1.00 92.12 72 ARG A CA 1
ATOM 566 C C . ARG A 1 72 ? 16.537 -2.519 -35.628 1.00 92.12 72 ARG A C 1
ATOM 568 O O . ARG A 1 72 ? 16.651 -3.695 -35.316 1.00 92.12 72 ARG A O 1
ATOM 575 N N . LYS A 1 73 ? 17.080 -2.002 -36.726 1.00 89.69 73 LYS A N 1
ATOM 576 C CA . LYS A 1 73 ? 17.968 -2.763 -37.607 1.00 89.69 73 LYS A CA 1
ATOM 577 C C . LYS A 1 73 ? 19.307 -2.977 -36.898 1.00 89.69 73 LYS A C 1
ATOM 579 O O . LYS A 1 73 ? 19.861 -2.000 -36.388 1.00 89.69 73 LYS A O 1
ATOM 584 N N . ASP A 1 74 ? 19.828 -4.201 -36.886 1.00 89.81 74 ASP A N 1
ATOM 585 C CA . ASP A 1 74 ? 21.187 -4.468 -36.407 1.00 89.81 74 ASP A CA 1
ATOM 586 C C . ASP A 1 74 ? 22.177 -4.257 -37.570 1.00 89.81 74 ASP A C 1
ATOM 588 O O . ASP A 1 74 ? 22.015 -4.868 -38.626 1.00 89.81 74 ASP A O 1
ATOM 592 N N . PRO A 1 75 ? 23.198 -3.389 -37.438 1.00 86.94 75 PRO A N 1
ATOM 593 C CA . PRO A 1 75 ? 24.215 -3.214 -38.475 1.00 86.94 75 PRO A CA 1
ATOM 594 C C . PRO A 1 75 ? 24.999 -4.495 -38.803 1.00 86.94 75 PRO A C 1
ATOM 596 O O . PRO A 1 75 ? 25.575 -4.585 -39.886 1.00 86.94 75 PRO A O 1
ATOM 599 N N . ARG A 1 76 ? 25.049 -5.473 -37.890 1.00 87.38 76 ARG A N 1
ATOM 600 C CA . ARG A 1 76 ? 25.805 -6.723 -38.070 1.00 87.38 76 ARG A CA 1
ATOM 601 C C . ARG A 1 76 ? 25.228 -7.619 -39.159 1.00 87.38 76 ARG A C 1
ATOM 603 O O . ARG A 1 76 ? 25.995 -8.308 -39.828 1.00 87.38 76 ARG A O 1
ATOM 610 N N . ASP A 1 77 ? 23.917 -7.560 -39.368 1.00 84.62 77 ASP A N 1
ATOM 611 C CA . ASP A 1 77 ? 23.231 -8.395 -40.355 1.00 84.62 77 ASP A CA 1
ATOM 612 C C . ASP A 1 77 ? 23.631 -8.028 -41.795 1.00 84.62 77 ASP A C 1
ATOM 614 O O . ASP A 1 77 ? 23.609 -8.877 -42.677 1.00 84.62 77 ASP A O 1
ATOM 618 N N . TYR A 1 78 ? 24.098 -6.795 -42.029 1.00 83.69 78 TYR A N 1
ATOM 619 C CA . TYR A 1 78 ? 24.422 -6.283 -43.366 1.00 83.69 78 TYR A CA 1
ATOM 620 C C . TYR A 1 78 ? 25.910 -6.379 -43.743 1.00 83.69 78 TYR A C 1
ATOM 622 O O . TYR A 1 78 ? 26.294 -5.939 -44.822 1.00 83.69 78 TYR A O 1
ATOM 630 N N . MET A 1 79 ? 26.780 -6.918 -42.879 1.00 80.25 79 MET A N 1
ATOM 631 C CA . MET A 1 79 ? 28.237 -6.884 -43.113 1.00 80.25 79 MET A CA 1
ATOM 632 C C . MET A 1 79 ? 28.716 -7.829 -44.226 1.00 80.25 79 MET A C 1
ATOM 634 O O . MET A 1 79 ? 29.755 -7.571 -44.827 1.00 80.25 79 MET A O 1
ATOM 638 N N . ASN A 1 80 ? 27.983 -8.916 -44.488 1.00 80.94 80 ASN A N 1
ATOM 639 C CA . ASN A 1 80 ? 28.353 -9.951 -45.463 1.00 80.94 80 ASN A CA 1
ATOM 640 C C . ASN A 1 80 ? 27.337 -10.086 -46.608 1.00 80.94 80 ASN A C 1
ATOM 642 O O . ASN A 1 80 ? 27.409 -11.047 -47.376 1.00 80.94 80 ASN A O 1
ATOM 646 N N . GLU A 1 81 ? 26.366 -9.176 -46.705 1.00 76.06 81 GLU A N 1
ATOM 647 C CA . GLU A 1 81 ? 25.405 -9.209 -47.803 1.00 76.06 81 GLU A CA 1
ATOM 648 C C . GLU A 1 81 ? 26.047 -8.677 -49.089 1.00 76.06 81 GLU A C 1
ATOM 650 O O . GLU A 1 81 ? 26.830 -7.727 -49.079 1.00 76.06 81 GLU A O 1
ATOM 655 N N . VAL A 1 82 ? 25.738 -9.327 -50.212 1.00 72.38 82 VAL A N 1
ATOM 656 C CA . VAL A 1 82 ? 26.131 -8.842 -51.537 1.00 72.38 82 VAL A CA 1
ATOM 657 C C . VAL A 1 82 ? 25.262 -7.633 -51.851 1.00 72.38 82 VAL A C 1
ATOM 659 O O . VAL A 1 82 ? 24.037 -7.751 -51.823 1.00 72.38 82 VAL A O 1
ATOM 662 N N . ASP A 1 83 ? 25.887 -6.495 -52.166 1.00 72.94 83 ASP A N 1
ATOM 663 C CA . ASP A 1 83 ? 25.169 -5.283 -52.561 1.00 72.94 83 ASP A CA 1
ATOM 664 C C . ASP A 1 83 ? 24.171 -5.615 -53.688 1.00 72.94 83 ASP A C 1
ATOM 666 O O . ASP A 1 83 ? 24.593 -6.001 -54.782 1.00 72.94 83 ASP A O 1
ATOM 670 N N . PRO A 1 84 ? 22.850 -5.461 -53.473 1.00 72.44 84 PRO A N 1
ATOM 671 C CA . PRO A 1 84 ? 21.843 -5.825 -54.472 1.00 72.44 84 PRO A CA 1
ATOM 672 C C . PRO A 1 84 ? 21.822 -4.865 -55.671 1.00 72.44 84 PRO A C 1
ATOM 674 O O . PRO A 1 84 ? 21.169 -5.139 -56.675 1.00 72.44 84 PRO A O 1
ATOM 677 N N . ASN A 1 85 ? 22.534 -3.739 -55.575 1.00 74.94 85 ASN A N 1
ATOM 678 C CA . ASN A 1 85 ? 22.751 -2.800 -56.667 1.00 74.94 85 ASN A CA 1
ATOM 679 C C . ASN A 1 85 ? 24.249 -2.477 -56.782 1.00 74.94 85 ASN A C 1
ATOM 681 O O . ASN A 1 85 ? 24.685 -1.415 -56.328 1.00 74.94 85 ASN A O 1
ATOM 685 N N . PRO A 1 86 ? 25.057 -3.397 -57.333 1.00 70.69 86 PRO A N 1
ATOM 686 C CA . PRO A 1 86 ? 26.482 -3.168 -57.475 1.00 70.69 86 PRO A CA 1
ATOM 687 C C . PRO A 1 86 ? 26.734 -2.103 -58.546 1.00 70.69 86 PRO A C 1
ATOM 689 O O . PRO A 1 86 ? 26.126 -2.109 -59.617 1.00 70.69 86 PRO A O 1
ATOM 692 N N . ASP A 1 87 ? 27.677 -1.195 -58.288 1.00 79.06 87 ASP A N 1
ATOM 693 C CA . ASP A 1 87 ? 28.124 -0.243 -59.303 1.00 79.06 87 ASP A CA 1
ATOM 694 C C . ASP A 1 87 ? 28.686 -1.028 -60.512 1.00 79.06 87 ASP A C 1
ATOM 696 O O . ASP A 1 87 ? 29.751 -1.653 -60.388 1.00 79.06 87 ASP A O 1
ATOM 700 N N . PRO A 1 88 ? 28.088 -0.947 -61.721 1.00 75.62 88 PRO A N 1
ATOM 701 C CA . PRO A 1 88 ? 28.495 -1.773 -62.869 1.00 75.62 88 PRO A CA 1
ATOM 702 C C . PRO A 1 88 ? 29.937 -1.489 -63.321 1.00 75.62 88 PRO A C 1
ATOM 704 O O . PRO A 1 88 ? 30.563 -2.263 -64.045 1.00 75.62 88 PRO A O 1
ATOM 707 N N . CYS A 1 89 ? 30.491 -0.352 -62.895 1.00 73.06 89 CYS A N 1
ATOM 708 C CA . CYS A 1 89 ? 31.866 0.052 -63.147 1.00 73.06 89 CYS A CA 1
ATOM 709 C C . CYS A 1 89 ? 32.880 -0.535 -62.143 1.00 73.06 89 CYS A C 1
ATOM 711 O O . CYS A 1 89 ? 34.055 -0.648 -62.506 1.00 73.06 89 CYS A O 1
ATOM 713 N N . LYS A 1 90 ? 32.471 -0.889 -60.910 1.00 77.56 90 LYS A N 1
ATOM 714 C CA . LYS A 1 90 ? 33.328 -1.552 -59.903 1.00 77.56 90 LYS A CA 1
ATOM 715 C C . LYS A 1 90 ? 33.452 -3.041 -60.198 1.00 77.56 90 LYS A C 1
ATOM 717 O O . LYS A 1 90 ? 34.567 -3.543 -60.296 1.00 77.56 90 LYS A O 1
ATOM 722 N N . GLU A 1 91 ? 32.334 -3.694 -60.500 1.00 77.88 91 GLU A N 1
ATOM 723 C CA . GLU A 1 91 ? 32.299 -5.125 -60.816 1.00 77.88 91 GLU A CA 1
ATOM 724 C C . GLU A 1 91 ? 33.195 -5.463 -62.022 1.00 77.88 91 GLU A C 1
ATOM 726 O O . GLU A 1 91 ? 34.042 -6.354 -61.966 1.00 77.88 91 GLU A O 1
ATOM 731 N N . LYS A 1 92 ? 33.136 -4.646 -63.085 1.00 78.31 92 LYS A N 1
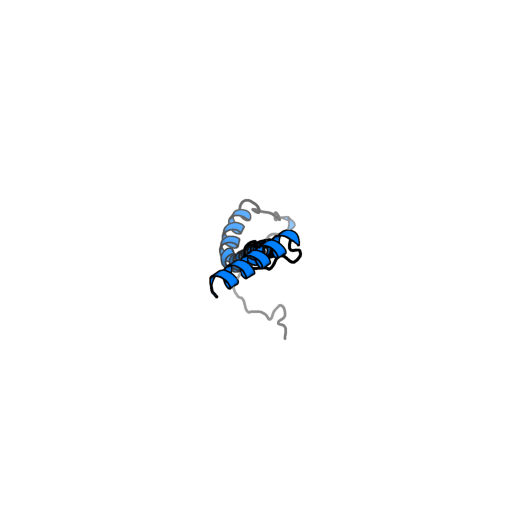ATOM 732 C CA . LYS A 1 92 ? 34.036 -4.768 -64.246 1.00 78.31 92 LYS A CA 1
ATOM 733 C C . LYS A 1 92 ? 35.515 -4.573 -63.897 1.00 78.31 92 LYS A C 1
ATOM 735 O O . LYS A 1 92 ? 36.379 -5.094 -64.599 1.00 78.31 92 LYS A O 1
ATOM 740 N N . ARG A 1 93 ? 35.866 -3.758 -62.893 1.00 81.62 93 ARG A N 1
ATOM 741 C CA . ARG A 1 93 ? 37.270 -3.595 -62.453 1.00 81.62 93 ARG A CA 1
ATOM 742 C C . ARG A 1 93 ? 37.743 -4.833 -61.705 1.00 81.62 93 ARG A C 1
ATOM 744 O O . ARG A 1 93 ? 38.803 -5.343 -62.040 1.00 81.62 93 ARG A O 1
ATOM 751 N N . GLU A 1 94 ? 36.935 -5.349 -60.788 1.00 84.38 94 GLU A N 1
ATOM 752 C CA . GLU A 1 94 ? 37.262 -6.560 -60.033 1.00 84.38 94 GLU A CA 1
ATOM 753 C C . GLU A 1 94 ? 37.377 -7.793 -60.933 1.00 84.38 94 GLU A C 1
ATOM 755 O O . GLU A 1 94 ? 38.319 -8.568 -60.790 1.00 84.38 94 GLU A O 1
ATOM 760 N N . GLN A 1 95 ? 36.479 -7.949 -61.912 1.00 82.56 95 GLN A N 1
ATOM 761 C CA . GLN A 1 95 ? 36.565 -9.014 -62.919 1.00 82.56 95 GLN A CA 1
ATOM 762 C C . GLN A 1 95 ? 37.864 -8.912 -63.735 1.00 82.56 95 GLN A C 1
ATOM 764 O O . GLN A 1 95 ? 38.576 -9.903 -63.882 1.00 82.56 95 GLN A O 1
ATOM 769 N N . ARG A 1 96 ? 38.233 -7.702 -64.186 1.00 83.56 96 ARG A N 1
ATOM 770 C CA . ARG A 1 96 ? 39.501 -7.463 -64.902 1.00 83.56 96 ARG A CA 1
ATOM 771 C C . ARG A 1 96 ? 40.730 -7.743 -64.041 1.00 83.56 96 ARG A C 1
ATOM 773 O O . ARG A 1 96 ? 41.729 -8.235 -64.554 1.00 83.56 96 ARG A O 1
ATOM 780 N N . GLU A 1 97 ? 40.695 -7.419 -62.753 1.00 87.31 97 GLU A N 1
ATOM 781 C CA . GLU A 1 97 ? 41.797 -7.729 -61.841 1.00 87.31 97 GLU A CA 1
ATOM 782 C C . GLU A 1 97 ? 41.923 -9.225 -61.558 1.00 87.31 97 GLU A C 1
ATOM 784 O O . GLU A 1 97 ? 43.040 -9.736 -61.526 1.00 87.31 97 GLU A O 1
ATOM 789 N N . LYS A 1 98 ? 40.805 -9.940 -61.384 1.00 86.56 98 LYS A N 1
ATOM 790 C CA . LYS A 1 98 ? 40.803 -11.402 -61.225 1.00 86.56 98 LYS A CA 1
ATOM 791 C C . LYS A 1 98 ? 41.392 -12.085 -62.460 1.00 86.56 98 LYS A C 1
ATOM 793 O O . LYS A 1 98 ? 42.271 -12.929 -62.318 1.00 86.56 98 LYS A O 1
ATOM 798 N N . GLU A 1 99 ? 41.003 -11.636 -63.652 1.00 87.38 99 GLU A N 1
ATOM 799 C CA . GLU A 1 99 ? 41.522 -12.158 -64.920 1.00 87.38 99 GLU A CA 1
ATOM 800 C C . GLU A 1 99 ? 43.028 -11.881 -65.093 1.00 87.38 99 GLU A C 1
ATOM 802 O O . GLU A 1 99 ? 43.770 -12.739 -65.571 1.00 87.38 99 GLU A O 1
ATOM 807 N N . LYS A 1 100 ? 43.518 -10.707 -64.664 1.00 85.94 100 LYS A N 1
ATOM 808 C CA . LYS A 1 100 ? 44.962 -10.409 -64.634 1.00 85.94 100 LYS A CA 1
ATOM 809 C C . LYS A 1 100 ? 45.719 -11.328 -63.669 1.00 85.94 100 LYS A C 1
ATOM 811 O O . LYS A 1 100 ? 46.737 -11.888 -64.057 1.00 85.94 100 LYS A O 1
ATOM 816 N N . ARG A 1 101 ? 45.201 -11.532 -62.453 1.00 84.12 101 ARG A N 1
ATOM 817 C CA . ARG A 1 101 ? 45.821 -12.411 -61.441 1.00 84.12 101 ARG A CA 1
ATOM 818 C C . ARG A 1 101 ? 45.814 -13.888 -61.852 1.00 84.12 101 ARG A C 1
ATOM 820 O O . ARG A 1 101 ? 46.710 -14.623 -61.456 1.00 84.12 101 ARG A O 1
ATOM 827 N N . GLU A 1 102 ? 44.827 -14.343 -62.624 1.00 86.75 102 GLU A N 1
ATOM 828 C CA . GLU A 1 102 ? 44.824 -15.692 -63.215 1.00 86.75 102 GLU A CA 1
ATOM 829 C C . GLU A 1 102 ? 45.848 -15.838 -64.342 1.00 86.75 102 GLU A C 1
ATOM 831 O O . GLU A 1 102 ? 46.504 -16.872 -64.436 1.00 86.75 102 GLU A O 1
ATOM 836 N N . LYS A 1 103 ? 46.018 -14.801 -65.171 1.00 80.6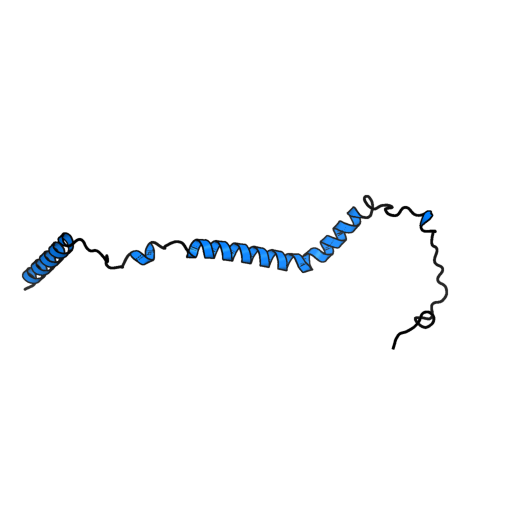9 103 LYS A N 1
ATOM 837 C CA . LYS A 1 103 ? 47.037 -14.776 -66.232 1.00 80.69 103 LYS A CA 1
ATOM 838 C C . LYS A 1 103 ? 48.464 -14.736 -65.686 1.00 80.69 103 LYS A C 1
ATOM 840 O O . LYS A 1 103 ? 49.344 -15.277 -66.330 1.00 80.69 103 LYS A O 1
ATOM 845 N N . GLU A 1 104 ? 48.687 -14.138 -64.517 1.00 82.12 104 GLU A N 1
ATOM 846 C CA . GLU A 1 104 ? 49.990 -14.151 -63.828 1.00 82.12 104 GLU A CA 1
ATOM 847 C C . GLU A 1 104 ? 50.308 -15.485 -63.129 1.00 82.12 104 GLU A C 1
ATOM 849 O O . GLU A 1 104 ? 51.463 -15.747 -62.806 1.00 82.12 104 GLU A O 1
ATOM 854 N N . LYS A 1 105 ? 49.297 -16.323 -62.861 1.00 74.31 105 LYS A N 1
ATOM 855 C CA . LYS A 1 105 ? 49.457 -17.644 -62.223 1.00 74.31 105 LYS A CA 1
ATOM 856 C C . LYS A 1 105 ? 49.582 -18.803 -63.221 1.00 74.31 105 LYS A C 1
ATOM 858 O O . LYS A 1 105 ? 49.823 -19.929 -62.786 1.00 74.31 105 LYS A O 1
ATOM 863 N N . LYS A 1 106 ? 49.365 -18.543 -64.511 1.00 61.34 106 LYS A N 1
ATOM 864 C CA . LYS A 1 106 ? 49.561 -19.478 -65.627 1.00 61.34 106 LYS A CA 1
ATOM 865 C C . LYS A 1 106 ? 50.929 -19.262 -66.255 1.00 61.34 106 LYS A C 1
ATOM 867 O O . LYS A 1 106 ? 51.515 -20.283 -66.670 1.00 61.34 106 LYS A O 1
#

InterPro domains:
  IPR004205 Cytochrome b-c1 complex subunit 8 [PF02939] (4-78)
  IPR004205 Cytochrome b-c1 complex subunit 8 [PTHR12119] (1-81)
  IPR036642 Cytochrome b-c1 complex subunit 8 superfamily [G3DSA:1.20.5.210] (2-82)
  IPR036642 Cytochrome b-c1 complex subunit 8 superfamily [SSF81508] (1-82)

Foldseek 3Di:
DDDDVVRDDDDPDDDDDDDDPVPDDPCVCCPPNVVVVVVVVCVVCCVVCVVVVVVVVVVVVVVVVVVVVVPDDDPVVVPPDDDPDDDPVVVVVVVVVVVVVVVVVD